Protein AF-A0A2E8TRR6-F1 (afdb_monomer_lite)

Sequence (77 aa):
MSALTEVLLTFILVSTSAYLIWTILKIRQRRLDFSADSEKEHIGEAKEPNLLMEPTSDALDEMDNLLLKAGLSLAEE

Radius of gyration: 30.31 Å; chains: 1; bounding box: 67×23×71 Å

pLDDT: mean 79.25, std 14.78, range [43.91, 97.69]

Structure (mmCIF, N/CA/C/O backbone):
data_AF-A0A2E8TRR6-F1
#
_entry.id   AF-A0A2E8TRR6-F1
#
loop_
_atom_site.group_PDB
_atom_site.id
_atom_site.type_symbol
_atom_site.label_atom_id
_atom_site.label_alt_id
_atom_site.label_comp_id
_atom_site.label_asym_id
_atom_site.label_entity_id
_atom_site.label_seq_id
_atom_site.pdbx_PDB_ins_code
_atom_site.Cartn_x
_atom_site.Cartn_y
_atom_site.Cartn_z
_atom_site.occupancy
_atom_site.B_iso_or_equiv
_atom_site.auth_seq_id
_atom_site.auth_comp_id
_atom_site.auth_asym_id
_atom_site.auth_atom_id
_atom_site.pdbx_PDB_model_num
ATOM 1 N N . MET A 1 1 ? 32.252 -2.294 -30.197 1.00 59.94 1 MET A N 1
ATOM 2 C CA . MET A 1 1 ? 31.666 -3.014 -29.044 1.00 59.94 1 MET A CA 1
ATOM 3 C C . MET A 1 1 ? 30.787 -2.126 -28.146 1.00 59.94 1 MET A C 1
ATOM 5 O O . MET A 1 1 ? 29.846 -2.672 -27.598 1.00 59.94 1 MET A O 1
ATOM 9 N N . SER A 1 2 ? 30.992 -0.795 -28.069 1.00 77.38 2 SER A N 1
ATOM 10 C CA . SER A 1 2 ? 30.204 0.130 -27.205 1.00 77.38 2 SER A CA 1
ATOM 11 C C . SER A 1 2 ? 28.707 0.260 -27.541 1.00 77.38 2 SER A C 1
ATOM 13 O O . SER A 1 2 ? 27.861 0.242 -26.653 1.00 77.38 2 SER A O 1
ATOM 15 N N . ALA A 1 3 ? 28.349 0.327 -28.827 1.00 82.31 3 ALA A N 1
ATOM 16 C CA . ALA A 1 3 ? 26.959 0.577 -29.227 1.00 82.31 3 ALA A CA 1
ATOM 17 C C . ALA A 1 3 ? 25.996 -0.558 -28.824 1.00 82.31 3 ALA A C 1
ATOM 19 O O . ALA A 1 3 ? 24.884 -0.305 -28.375 1.00 82.31 3 ALA A O 1
ATOM 20 N N . LEU A 1 4 ? 26.429 -1.821 -28.927 1.00 90.31 4 LEU A N 1
ATOM 21 C CA . LEU A 1 4 ? 25.609 -2.964 -28.505 1.00 90.31 4 LEU A CA 1
ATOM 22 C C . LEU A 1 4 ? 25.429 -3.003 -26.984 1.00 90.31 4 LEU A C 1
ATOM 24 O O . LEU A 1 4 ? 24.345 -3.330 -26.506 1.00 90.31 4 LEU A O 1
ATOM 28 N N . THR A 1 5 ? 26.465 -2.639 -26.223 1.00 93.94 5 THR A N 1
ATOM 29 C CA . THR A 1 5 ? 26.380 -2.553 -24.761 1.00 93.94 5 THR A CA 1
ATOM 30 C C . THR A 1 5 ? 25.475 -1.412 -24.302 1.00 93.94 5 THR A C 1
ATOM 32 O O . THR A 1 5 ? 24.703 -1.600 -23.368 1.00 93.94 5 THR A O 1
ATOM 35 N N . GLU A 1 6 ? 25.493 -0.264 -24.980 1.00 91.50 6 GLU A N 1
ATOM 36 C CA . GLU A 1 6 ? 24.593 0.863 -24.694 1.00 91.50 6 GLU A CA 1
ATOM 37 C C . GLU A 1 6 ? 23.125 0.512 -24.984 1.00 91.50 6 GLU A C 1
ATOM 39 O O . GLU A 1 6 ? 22.239 0.795 -24.174 1.00 91.50 6 GLU A O 1
ATOM 44 N N . VAL A 1 7 ? 22.858 -0.181 -26.096 1.00 95.44 7 VAL A N 1
ATOM 45 C CA . VAL A 1 7 ? 21.509 -0.669 -26.432 1.00 95.44 7 VAL A CA 1
ATOM 46 C C . VAL A 1 7 ? 21.023 -1.705 -25.412 1.00 95.44 7 VAL A C 1
ATOM 48 O O . VAL A 1 7 ? 19.875 -1.658 -24.976 1.00 95.44 7 VAL A O 1
ATOM 51 N N . LEU A 1 8 ? 21.893 -2.612 -24.965 1.00 96.25 8 LEU A N 1
ATOM 52 C CA . LEU A 1 8 ? 21.548 -3.576 -23.917 1.00 96.25 8 LEU A CA 1
ATOM 53 C C . LEU A 1 8 ? 21.245 -2.895 -22.579 1.00 96.25 8 LEU A C 1
ATOM 55 O O . LEU A 1 8 ? 20.247 -3.220 -21.939 1.00 96.25 8 LEU A O 1
ATOM 59 N N . LEU A 1 9 ? 22.067 -1.930 -22.163 1.00 95.38 9 LEU A N 1
ATOM 60 C CA . LEU A 1 9 ? 21.873 -1.204 -20.906 1.00 95.38 9 LEU A CA 1
ATOM 61 C C . LEU A 1 9 ? 20.588 -0.377 -20.912 1.00 95.38 9 LEU A C 1
ATOM 63 O O . LEU A 1 9 ? 19.844 -0.390 -19.932 1.00 95.38 9 LEU A O 1
ATOM 67 N N . THR A 1 10 ? 20.288 0.299 -22.021 1.00 95.75 10 THR A N 1
ATOM 68 C CA . THR A 1 10 ? 19.027 1.039 -22.169 1.00 95.75 10 THR A CA 1
ATOM 69 C C . THR A 1 10 ? 17.823 0.102 -22.142 1.00 95.75 10 THR A C 1
ATOM 71 O O . THR A 1 10 ? 16.837 0.402 -21.472 1.00 95.75 10 THR A O 1
ATOM 74 N N . PHE A 1 11 ? 17.914 -1.074 -22.765 1.00 97.06 11 PHE A N 1
ATOM 75 C CA . PHE A 1 11 ? 16.849 -2.075 -22.706 1.00 97.06 11 PHE A CA 1
ATOM 76 C C . PHE A 1 11 ? 16.620 -2.603 -21.281 1.00 97.06 11 PHE A C 1
ATOM 78 O O . PHE A 1 11 ? 15.481 -2.698 -20.817 1.00 97.06 11 PHE A O 1
ATOM 85 N N . ILE A 1 12 ? 17.697 -2.885 -20.544 1.00 97.38 12 ILE A N 1
ATOM 86 C CA . ILE A 1 12 ? 17.624 -3.290 -19.134 1.00 97.38 12 ILE A CA 1
ATOM 87 C C . ILE A 1 12 ? 16.976 -2.179 -18.299 1.00 97.38 12 ILE A C 1
ATOM 89 O O . ILE A 1 12 ? 16.069 -2.449 -17.513 1.00 97.38 12 ILE A O 1
ATOM 93 N N . LEU A 1 13 ? 17.368 -0.921 -18.502 1.00 97.19 13 LEU A N 1
ATOM 94 C CA . LEU A 1 13 ? 16.804 0.212 -17.770 1.00 97.19 13 LEU A CA 1
ATOM 95 C C . LEU A 1 13 ? 15.304 0.392 -18.044 1.00 97.19 13 LEU A C 1
ATOM 97 O O . LEU A 1 13 ? 14.520 0.577 -17.114 1.00 97.19 13 LEU A O 1
ATOM 101 N N . VAL A 1 14 ? 14.885 0.308 -19.307 1.00 97.50 14 VAL A N 1
ATOM 102 C CA . VAL A 1 14 ? 13.472 0.449 -19.689 1.00 97.50 14 VAL A CA 1
ATOM 103 C C . VAL A 1 14 ? 12.649 -0.713 -19.141 1.00 97.50 14 VAL A C 1
ATOM 105 O O . VAL A 1 14 ? 11.597 -0.487 -18.546 1.00 97.50 14 VAL A O 1
ATOM 108 N N . SER A 1 15 ? 13.135 -1.947 -19.286 1.00 97.38 15 SER A N 1
ATOM 109 C CA . SER A 1 15 ? 12.431 -3.139 -18.801 1.00 97.38 15 SER A CA 1
ATOM 110 C C . SER A 1 15 ? 12.266 -3.136 -17.278 1.00 97.38 15 SER A C 1
ATOM 112 O O . SER A 1 15 ? 11.174 -3.402 -16.778 1.00 97.38 15 SER A O 1
ATOM 114 N N . THR A 1 16 ? 13.310 -2.756 -16.536 1.00 97.69 16 THR A N 1
ATOM 115 C CA . THR A 1 16 ? 13.255 -2.638 -15.071 1.00 97.69 16 THR A CA 1
ATOM 116 C C . THR A 1 16 ? 12.334 -1.503 -14.632 1.00 97.69 16 THR A C 1
ATOM 118 O O . THR A 1 16 ? 11.507 -1.704 -13.745 1.00 97.69 16 THR A O 1
ATOM 121 N N . SER A 1 17 ? 12.390 -0.346 -15.296 1.00 97.44 17 SER A N 1
ATOM 122 C CA . SER A 1 17 ? 11.492 0.782 -15.015 1.00 97.44 17 SER A CA 1
ATOM 123 C C . SER A 1 17 ? 10.027 0.419 -15.269 1.00 97.44 17 SER A C 1
ATOM 125 O O . SER A 1 17 ? 9.172 0.655 -14.415 1.00 97.44 17 SER A O 1
ATOM 127 N N . ALA A 1 18 ? 9.729 -0.223 -16.402 1.00 97.56 18 ALA A N 1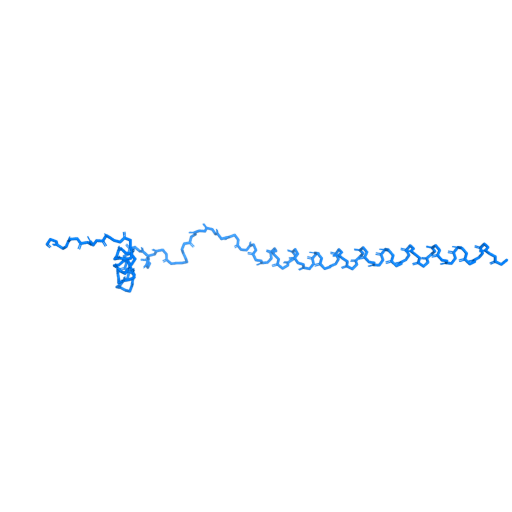
ATOM 128 C CA . ALA A 1 18 ? 8.384 -0.689 -16.728 1.00 97.56 18 ALA A CA 1
ATOM 129 C C . ALA A 1 18 ? 7.879 -1.728 -15.715 1.00 97.56 18 ALA A C 1
ATOM 131 O O . ALA A 1 18 ? 6.735 -1.651 -15.265 1.00 97.56 18 ALA A O 1
ATOM 132 N N . TYR A 1 19 ? 8.741 -2.664 -15.305 1.00 97.44 19 TYR A N 1
ATOM 133 C CA . TYR A 1 19 ? 8.414 -3.660 -14.288 1.00 97.44 19 TYR A CA 1
ATOM 134 C C . TYR A 1 19 ? 8.104 -3.017 -12.928 1.00 97.44 19 TYR A C 1
ATOM 136 O O . TYR A 1 19 ? 7.115 -3.369 -12.283 1.00 97.44 19 TYR A O 1
ATOM 144 N N . LEU A 1 20 ? 8.892 -2.029 -12.498 1.00 97.06 20 LEU A N 1
ATOM 145 C CA . LEU A 1 20 ? 8.640 -1.296 -11.255 1.00 97.06 20 LEU A CA 1
ATOM 146 C C . LEU A 1 20 ? 7.321 -0.516 -11.308 1.00 97.06 20 LEU A C 1
ATOM 148 O O . LEU A 1 20 ? 6.520 -0.603 -10.381 1.00 97.06 20 LEU A O 1
ATOM 152 N N . ILE A 1 21 ? 7.037 0.175 -12.413 1.00 96.31 21 ILE A N 1
ATOM 153 C CA . ILE A 1 21 ? 5.753 0.867 -12.596 1.00 96.31 21 ILE A CA 1
ATOM 154 C C . ILE A 1 21 ? 4.594 -0.135 -12.521 1.00 96.31 21 ILE A C 1
ATOM 156 O O . ILE A 1 21 ? 3.629 0.086 -11.788 1.00 96.31 21 ILE A O 1
ATOM 160 N N . TRP A 1 22 ? 4.700 -1.266 -13.222 1.00 96.31 22 TRP A N 1
ATOM 161 C CA . TRP A 1 22 ? 3.665 -2.298 -13.218 1.00 96.31 22 TRP A CA 1
ATOM 162 C C . TRP A 1 22 ? 3.437 -2.896 -11.825 1.00 96.31 22 TRP A C 1
ATOM 164 O O . TRP A 1 22 ? 2.292 -3.046 -11.396 1.00 96.31 22 TRP A O 1
ATOM 174 N N . THR A 1 23 ? 4.507 -3.194 -11.085 1.00 94.19 23 THR A N 1
ATOM 175 C CA . THR A 1 23 ? 4.400 -3.727 -9.717 1.00 94.19 23 THR A CA 1
ATOM 176 C C . THR A 1 23 ? 3.751 -2.729 -8.759 1.00 94.19 23 THR A C 1
ATOM 178 O O . THR A 1 23 ? 2.851 -3.119 -8.013 1.00 94.19 23 THR A O 1
ATOM 181 N N . ILE A 1 24 ? 4.116 -1.444 -8.820 1.00 93.44 24 ILE A N 1
ATOM 182 C CA . ILE A 1 24 ? 3.493 -0.385 -8.009 1.00 93.44 24 ILE A CA 1
ATOM 183 C C . ILE A 1 24 ? 2.000 -0.266 -8.333 1.00 93.44 24 ILE A C 1
ATOM 185 O O . ILE A 1 24 ? 1.167 -0.247 -7.423 1.00 93.44 24 ILE A O 1
ATOM 189 N N . LEU A 1 25 ? 1.640 -0.230 -9.619 1.00 92.00 25 LEU A N 1
ATOM 190 C CA . LEU A 1 25 ? 0.244 -0.137 -10.048 1.00 92.00 25 LEU A CA 1
ATOM 191 C C . LEU A 1 25 ? -0.569 -1.358 -9.614 1.00 92.00 25 LEU A C 1
ATOM 193 O O . LEU A 1 25 ? -1.681 -1.195 -9.120 1.00 92.00 25 LEU A O 1
ATOM 197 N N . LYS A 1 26 ? -0.004 -2.564 -9.706 1.00 89.94 26 LYS A N 1
ATOM 198 C CA . LYS A 1 26 ? -0.646 -3.801 -9.245 1.00 89.94 26 LYS A CA 1
ATOM 199 C C . LYS A 1 26 ? -0.894 -3.796 -7.734 1.00 89.94 26 LYS A C 1
ATOM 201 O O . LYS A 1 26 ? -1.941 -4.251 -7.283 1.00 89.94 26 LYS A O 1
ATOM 206 N N . ILE A 1 27 ? 0.045 -3.272 -6.942 1.00 87.00 27 ILE A N 1
ATOM 207 C CA . ILE A 1 27 ? -0.141 -3.103 -5.491 1.00 87.00 27 ILE A CA 1
ATOM 208 C C . ILE A 1 27 ? -1.238 -2.073 -5.212 1.00 87.00 27 ILE A C 1
ATOM 210 O O . ILE A 1 27 ? -2.091 -2.309 -4.357 1.00 87.00 27 ILE A O 1
ATOM 214 N N . ARG A 1 28 ? -1.243 -0.945 -5.933 1.00 83.69 28 ARG A N 1
ATOM 215 C CA . ARG A 1 28 ? -2.265 0.097 -5.780 1.00 83.69 28 ARG A CA 1
ATOM 216 C C . ARG A 1 28 ? -3.656 -0.419 -6.145 1.00 83.69 28 ARG A C 1
ATOM 218 O O . ARG A 1 28 ? -4.581 -0.190 -5.380 1.00 83.69 28 ARG A O 1
ATOM 225 N N . GLN A 1 29 ? -3.792 -1.138 -7.257 1.00 81.25 29 GLN A N 1
ATOM 226 C CA . GLN A 1 29 ? -5.058 -1.745 -7.675 1.00 81.25 29 GLN A CA 1
ATOM 227 C C . GLN A 1 29 ? -5.574 -2.732 -6.628 1.00 81.25 29 GLN A C 1
ATOM 229 O O . GLN A 1 29 ? -6.713 -2.610 -6.210 1.00 81.25 29 GLN A O 1
ATOM 234 N N . ARG A 1 30 ? -4.715 -3.603 -6.081 1.00 73.25 30 ARG A N 1
ATOM 235 C CA . ARG A 1 30 ? -5.104 -4.499 -4.975 1.00 73.25 30 ARG A CA 1
ATOM 236 C C . ARG A 1 30 ? -5.600 -3.759 -3.731 1.00 73.25 30 ARG A C 1
ATOM 238 O O . ARG A 1 30 ? -6.477 -4.259 -3.040 1.00 73.25 30 ARG A O 1
ATOM 245 N N . ARG A 1 31 ? -5.022 -2.596 -3.418 1.00 67.69 31 ARG A N 1
ATOM 246 C CA . ARG A 1 31 ? -5.477 -1.764 -2.292 1.00 67.69 31 ARG A CA 1
ATOM 247 C C . ARG A 1 31 ? -6.808 -1.082 -2.592 1.00 67.69 31 ARG A C 1
ATOM 249 O O . ARG A 1 31 ? -7.627 -0.986 -1.692 1.00 67.69 31 ARG A O 1
ATOM 256 N N . LEU A 1 32 ? -7.020 -0.638 -3.829 1.00 65.56 32 LEU A N 1
ATOM 257 C CA . LEU A 1 32 ? -8.289 -0.050 -4.256 1.00 65.56 32 LEU A CA 1
ATOM 258 C C . LEU A 1 32 ? -9.412 -1.088 -4.283 1.00 65.56 32 LEU A C 1
ATOM 260 O O . LEU A 1 32 ? -10.481 -0.791 -3.774 1.00 65.56 32 LEU A O 1
ATOM 264 N N . ASP A 1 33 ? -9.156 -2.305 -4.767 1.00 62.56 33 ASP A N 1
ATOM 265 C CA . ASP A 1 33 ? -10.135 -3.400 -4.728 1.00 62.56 33 ASP A CA 1
ATOM 266 C C . ASP A 1 33 ? -10.511 -3.764 -3.282 1.00 62.56 33 ASP A C 1
ATOM 268 O O . ASP A 1 33 ? -11.679 -3.982 -2.977 1.00 62.56 33 ASP A O 1
ATOM 272 N N . PHE A 1 34 ? -9.539 -3.763 -2.361 1.00 57.25 34 PHE A N 1
ATOM 273 C CA . PHE A 1 34 ? -9.804 -3.992 -0.936 1.00 57.25 34 PHE A CA 1
ATOM 274 C C . PHE A 1 34 ? -10.595 -2.844 -0.285 1.00 57.25 34 PHE A C 1
ATOM 276 O O . PHE A 1 34 ? -11.425 -3.080 0.588 1.00 57.25 34 PHE A O 1
ATOM 283 N N . SER A 1 35 ? -10.359 -1.599 -0.706 1.00 55.16 35 SER A N 1
ATOM 284 C CA . SER A 1 35 ? -11.139 -0.448 -0.243 1.00 55.16 35 SER A CA 1
ATOM 285 C C . SER A 1 35 ? -12.544 -0.402 -0.850 1.00 55.16 35 SER A C 1
ATOM 287 O O . SER A 1 35 ? -13.469 -0.007 -0.149 1.00 55.16 35 SER A O 1
ATOM 289 N N . ALA A 1 36 ? -12.726 -0.851 -2.093 1.00 55.84 36 ALA A N 1
ATOM 290 C CA . ALA A 1 36 ? -14.030 -0.941 -2.748 1.00 55.84 36 ALA A CA 1
ATOM 291 C C . ALA A 1 36 ? -14.934 -1.997 -2.088 1.00 55.84 36 ALA A C 1
ATOM 293 O O . ALA A 1 36 ? -16.127 -1.773 -1.935 1.00 55.84 36 ALA A O 1
ATOM 294 N N . ASP A 1 37 ? -14.370 -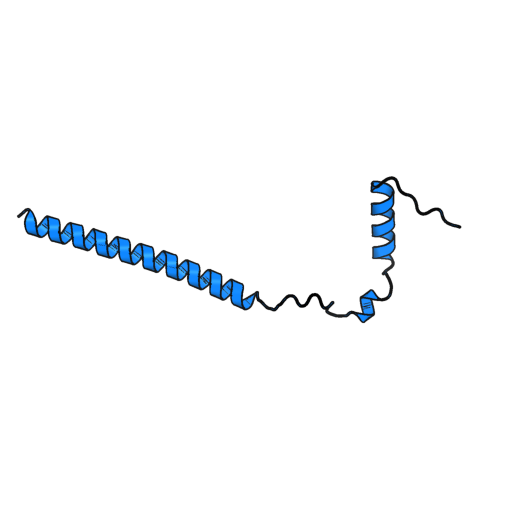3.106 -1.597 1.00 54.38 37 ASP A N 1
ATOM 295 C CA . ASP A 1 37 ? -15.131 -4.104 -0.822 1.00 54.38 37 ASP A CA 1
ATOM 296 C C . ASP A 1 37 ? -15.454 -3.618 0.614 1.00 54.38 37 ASP A C 1
ATOM 298 O O . ASP A 1 37 ? -16.369 -4.113 1.276 1.00 54.38 37 ASP A O 1
ATOM 302 N N . SER A 1 38 ? -14.729 -2.596 1.095 1.00 51.34 38 SER A N 1
ATOM 303 C CA . SER A 1 38 ? -15.029 -1.875 2.343 1.00 51.34 38 SER A CA 1
ATOM 304 C C . SER A 1 38 ? -15.973 -0.683 2.155 1.00 51.34 38 SER A C 1
ATOM 306 O O . SER A 1 38 ? -16.441 -0.119 3.141 1.00 51.34 38 SER A O 1
ATOM 308 N N . GLU A 1 39 ? -16.317 -0.341 0.911 1.00 52.03 39 GLU A N 1
ATOM 309 C CA . GLU A 1 39 ? -17.357 0.629 0.560 1.00 52.03 39 GLU A CA 1
ATOM 310 C C . GLU A 1 39 ? -18.743 -0.034 0.621 1.00 52.03 39 GLU A C 1
ATOM 312 O O . GLU A 1 39 ? -19.621 0.179 -0.209 1.00 52.03 39 GLU A O 1
ATOM 317 N N . LYS A 1 40 ? -18.988 -0.831 1.669 1.00 56.00 40 LYS A N 1
ATOM 318 C CA . LYS A 1 40 ? -20.334 -0.841 2.233 1.00 56.00 40 LYS A CA 1
ATOM 319 C C . LYS A 1 40 ? -20.508 0.538 2.830 1.00 56.00 40 LYS A C 1
ATOM 321 O O . LYS A 1 40 ? -20.085 0.773 3.959 1.00 56.00 40 LYS A O 1
ATOM 326 N N . GLU A 1 41 ? -21.032 1.431 1.997 1.00 56.97 41 GLU A N 1
ATOM 327 C CA . GLU A 1 41 ? -21.595 2.725 2.345 1.00 56.97 41 GLU A CA 1
ATOM 328 C C . GLU A 1 41 ? -22.055 2.670 3.802 1.00 56.97 41 GLU A C 1
ATOM 330 O O . GLU A 1 41 ? -22.988 1.945 4.151 1.00 56.97 41 GLU A O 1
ATOM 335 N N . HIS A 1 42 ? -21.301 3.306 4.698 1.00 55.38 42 HIS A N 1
ATOM 336 C CA . HIS A 1 42 ? -21.711 3.394 6.086 1.00 55.38 42 HIS A CA 1
ATOM 337 C C . HIS A 1 42 ? -22.877 4.378 6.093 1.00 55.38 42 HIS A C 1
ATOM 339 O O . HIS A 1 42 ? -22.672 5.581 6.213 1.00 55.38 42 HIS A O 1
ATOM 345 N N . ILE A 1 43 ? -24.092 3.857 5.894 1.00 63.44 43 ILE A N 1
ATOM 346 C CA . ILE A 1 43 ? -25.325 4.636 5.682 1.00 63.44 43 ILE A CA 1
ATOM 347 C C . ILE A 1 43 ? -25.675 5.474 6.934 1.00 63.44 43 ILE A C 1
ATOM 349 O O . ILE A 1 43 ? -26.629 6.240 6.939 1.00 63.44 43 ILE A O 1
ATOM 353 N N . GLY A 1 44 ? -24.919 5.341 8.033 1.00 64.69 44 GLY A N 1
ATOM 354 C CA . GLY A 1 44 ? -25.228 5.974 9.316 1.00 64.69 44 GLY A CA 1
ATOM 355 C C . GLY A 1 44 ? -26.500 5.415 9.959 1.00 64.69 44 GLY 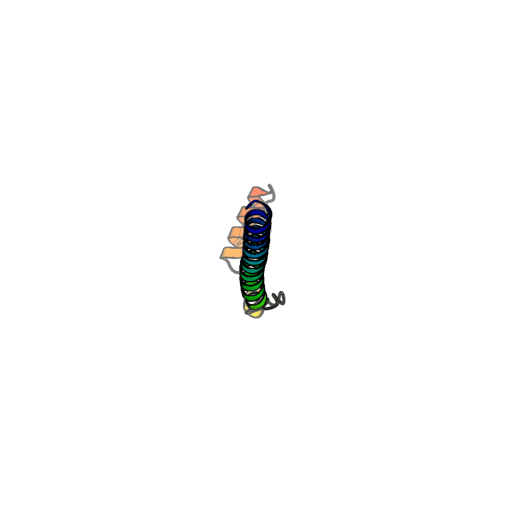A C 1
ATOM 356 O O . GLY A 1 44 ? -26.868 5.825 11.056 1.00 64.69 44 GLY A O 1
ATOM 357 N N . GLU A 1 45 ? -27.159 4.456 9.308 1.00 67.12 45 GLU A N 1
ATOM 358 C CA . GLU A 1 45 ? -28.269 3.721 9.879 1.00 67.12 45 GLU A CA 1
ATOM 359 C C . GLU A 1 45 ? -27.727 2.790 10.958 1.00 67.12 45 GLU A C 1
ATOM 361 O O . GLU A 1 45 ? -26.899 1.904 10.714 1.00 67.12 45 GL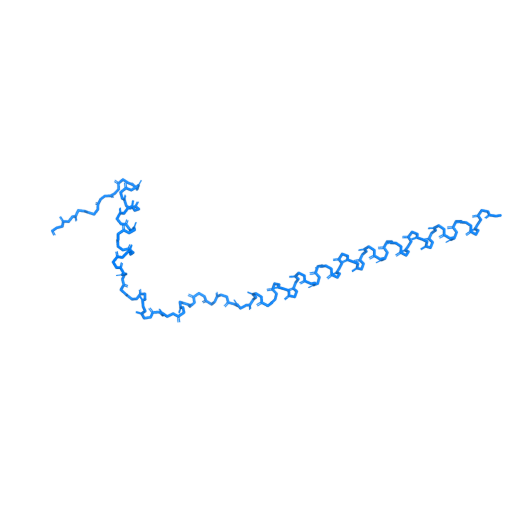U A O 1
ATOM 366 N N . ALA A 1 46 ? -28.194 3.006 12.185 1.00 67.75 46 ALA A N 1
ATOM 367 C CA . ALA A 1 46 ? -27.997 2.041 13.243 1.00 67.75 46 ALA A CA 1
ATOM 368 C C . ALA A 1 46 ? -28.560 0.695 12.782 1.00 67.75 46 ALA A C 1
ATOM 370 O O . ALA A 1 46 ? -29.703 0.615 12.339 1.00 67.75 46 ALA A O 1
ATOM 371 N N . LYS A 1 47 ? -27.761 -0.368 12.917 1.00 67.25 47 LYS A N 1
ATOM 372 C CA . LYS A 1 47 ? -28.147 -1.731 12.522 1.00 67.25 47 LYS A CA 1
ATOM 373 C C . LYS A 1 47 ? -29.491 -2.152 13.133 1.00 67.25 47 LYS A C 1
ATOM 375 O O . LYS A 1 47 ? -30.245 -2.885 12.502 1.00 67.25 47 LYS A O 1
ATOM 380 N N . GLU A 1 48 ? -29.780 -1.674 14.345 1.00 69.50 48 GLU A N 1
ATOM 381 C CA . GLU A 1 48 ? -31.025 -1.914 15.075 1.00 69.50 48 GLU A CA 1
ATOM 382 C C . GLU A 1 48 ? -31.467 -0.617 15.781 1.00 69.50 48 GLU A C 1
ATOM 384 O O . GLU A 1 48 ? -31.149 -0.404 16.951 1.00 69.50 48 GLU A O 1
ATOM 389 N N . PRO A 1 49 ? -32.186 0.286 15.088 1.00 70.00 49 PRO A N 1
ATOM 390 C CA . PRO A 1 49 ? -32.509 1.614 15.620 1.00 70.00 49 PRO A CA 1
ATOM 391 C C . PRO A 1 49 ? -33.439 1.553 16.838 1.00 70.00 49 PRO A C 1
ATOM 393 O O . PRO A 1 49 ? -33.372 2.411 17.712 1.00 70.00 49 PRO A O 1
ATOM 396 N N . ASN A 1 50 ? -34.269 0.510 16.934 1.00 74.81 50 ASN A N 1
ATOM 397 C CA . ASN A 1 50 ? -35.201 0.321 18.048 1.00 74.81 50 ASN A CA 1
ATOM 398 C C . ASN A 1 50 ? -34.487 0.075 19.386 1.00 74.81 50 ASN A C 1
ATOM 400 O O . ASN A 1 50 ? -35.020 0.441 20.425 1.00 74.81 50 ASN A O 1
ATOM 404 N N . LEU A 1 51 ? -33.284 -0.513 19.369 1.00 71.69 51 LEU A N 1
ATOM 405 C CA . LEU A 1 51 ? -32.503 -0.754 20.588 1.00 71.69 51 LEU A CA 1
ATOM 406 C C . LEU A 1 51 ? -31.825 0.510 21.130 1.00 71.69 51 LEU A C 1
ATOM 408 O O . LEU A 1 51 ? -31.350 0.505 22.257 1.00 71.69 51 LEU A O 1
ATOM 412 N N . LEU A 1 52 ? -31.769 1.579 20.332 1.00 68.44 52 LEU A N 1
ATOM 413 C CA . LEU A 1 52 ? -31.161 2.859 20.699 1.00 68.44 52 LEU A CA 1
ATOM 414 C C . LEU A 1 52 ? -32.205 3.916 21.093 1.00 68.44 52 LEU A C 1
ATOM 416 O O . LEU A 1 52 ? -31.840 5.067 21.321 1.00 68.44 52 LEU A O 1
ATOM 420 N N . MET A 1 53 ? -33.497 3.561 21.132 1.00 78.44 53 MET A N 1
ATOM 421 C CA . MET A 1 53 ? -34.564 4.492 21.526 1.00 78.44 53 MET A CA 1
ATOM 422 C C . MET A 1 53 ? -34.532 4.828 23.016 1.00 78.44 53 MET A C 1
ATOM 424 O O . MET A 1 53 ? -34.896 5.939 23.396 1.00 78.44 53 MET A O 1
ATOM 428 N N . GLU A 1 54 ? -34.079 3.891 23.845 1.00 82.50 54 GLU A N 1
ATOM 429 C CA . GLU A 1 54 ? -33.879 4.098 25.273 1.00 82.50 54 GLU A CA 1
ATOM 430 C C . GLU A 1 54 ? -32.407 3.841 25.611 1.00 82.50 54 GLU A C 1
ATOM 432 O O . GLU A 1 54 ? -31.828 2.862 25.130 1.00 82.50 54 GLU A O 1
ATOM 437 N N . PRO A 1 55 ? -31.767 4.716 26.405 1.00 78.88 55 PRO A N 1
ATOM 438 C CA . PRO A 1 55 ? -30.400 4.490 26.837 1.00 78.88 55 PRO A CA 1
ATOM 439 C C . PRO A 1 55 ? -30.342 3.257 27.743 1.00 78.88 55 PRO A C 1
ATOM 441 O O . PRO A 1 55 ? -31.137 3.100 28.669 1.00 78.88 55 PRO A O 1
ATOM 444 N N . THR A 1 56 ? -29.378 2.377 27.492 1.00 83.62 56 THR A N 1
ATOM 445 C CA . THR A 1 56 ? -29.105 1.232 28.366 1.00 83.62 56 THR A CA 1
ATOM 446 C C . THR A 1 56 ? -28.525 1.694 29.703 1.00 83.62 56 THR A C 1
ATOM 448 O O . THR A 1 56 ? -27.855 2.723 29.754 1.00 83.62 56 THR A O 1
ATOM 451 N N . SER A 1 57 ? -28.705 0.904 30.769 1.00 83.69 57 SER A N 1
ATOM 452 C CA . SER A 1 57 ? -28.132 1.187 32.103 1.00 83.69 57 SER A CA 1
ATOM 453 C C . SER A 1 57 ? -26.639 1.511 32.027 1.00 83.69 57 SER A C 1
ATOM 455 O O . SER A 1 57 ? -26.211 2.560 32.490 1.00 83.69 57 SER A O 1
ATOM 457 N N . ASP A 1 58 ? -25.873 0.681 31.320 1.00 84.38 58 ASP A N 1
ATOM 458 C CA . ASP A 1 58 ? -24.431 0.875 31.149 1.00 84.38 58 ASP A CA 1
ATOM 459 C C . ASP A 1 58 ? -24.091 2.202 30.443 1.00 84.38 58 ASP A C 1
ATOM 461 O O . ASP A 1 58 ? -23.059 2.811 30.710 1.00 84.38 58 ASP A O 1
ATOM 465 N N . ALA A 1 59 ? -24.966 2.682 29.552 1.00 85.75 59 ALA A N 1
ATOM 466 C CA . ALA A 1 59 ? -24.765 3.953 28.857 1.00 85.75 59 ALA A CA 1
ATOM 467 C C . ALA A 1 59 ? -25.050 5.154 29.771 1.00 85.75 59 ALA A C 1
ATOM 469 O O . ALA A 1 59 ? -24.414 6.196 29.620 1.00 85.75 59 ALA A O 1
ATOM 470 N N . LEU A 1 60 ? -25.978 5.009 30.722 1.00 88.12 60 LEU A N 1
ATOM 471 C CA . LEU A 1 60 ? -26.236 6.011 31.756 1.00 88.12 60 LEU A CA 1
ATOM 472 C C . LEU A 1 60 ? -25.065 6.094 32.742 1.00 88.12 60 LEU A C 1
ATOM 474 O O . LEU A 1 60 ? -24.619 7.195 33.056 1.00 88.12 60 LEU A O 1
ATOM 478 N N . ASP A 1 61 ? -24.511 4.950 33.144 1.00 87.19 61 ASP A N 1
ATOM 479 C CA . ASP A 1 61 ? -23.348 4.890 34.035 1.00 87.19 61 ASP A CA 1
ATOM 480 C C . ASP A 1 61 ? -22.095 5.493 33.373 1.00 87.19 61 ASP A C 1
ATOM 482 O O . ASP A 1 61 ? -21.351 6.264 33.984 1.00 87.19 61 ASP A O 1
ATOM 486 N N . GLU A 1 62 ? -21.855 5.198 32.092 1.00 87.12 62 GLU A N 1
ATOM 487 C CA . GLU A 1 62 ? -20.762 5.808 31.324 1.00 87.12 62 GLU A CA 1
ATOM 488 C C . GLU A 1 62 ? -20.966 7.328 31.178 1.00 87.12 62 GLU A C 1
ATOM 490 O O . GLU A 1 62 ? -20.018 8.106 31.307 1.00 87.12 62 GLU A O 1
ATOM 495 N N . MET A 1 63 ? -22.207 7.775 30.958 1.00 85.31 63 MET A N 1
ATOM 496 C CA . MET A 1 63 ? -22.544 9.197 30.880 1.00 85.31 63 MET A CA 1
ATOM 497 C C . MET A 1 63 ? -22.254 9.923 32.199 1.00 85.31 63 MET A C 1
ATOM 499 O O . MET A 1 63 ? -21.663 11.004 32.164 1.00 85.31 63 MET A O 1
ATOM 503 N N . ASP A 1 64 ? -22.602 9.338 33.346 1.00 86.44 64 ASP A N 1
ATOM 504 C CA . ASP A 1 64 ? -22.314 9.924 34.660 1.00 86.44 64 ASP A CA 1
ATOM 505 C C . ASP A 1 64 ? -20.801 10.070 34.892 1.00 86.44 64 ASP A C 1
ATOM 507 O O . ASP A 1 64 ? -20.303 11.143 35.241 1.00 86.44 64 ASP A O 1
ATOM 511 N N . ASN A 1 65 ? -20.027 9.040 34.538 1.00 87.12 65 ASN A N 1
ATOM 512 C CA . ASN A 1 65 ? -18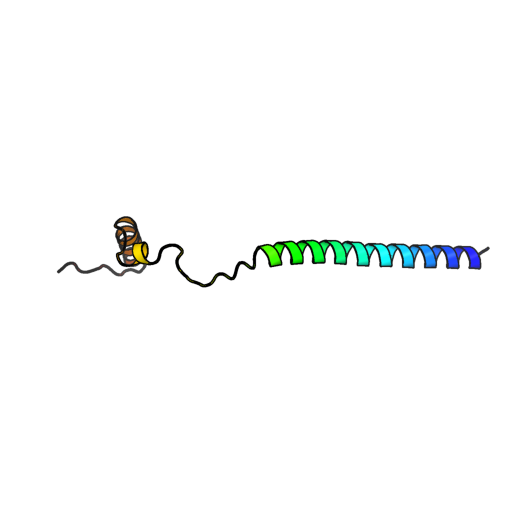.564 9.093 34.585 1.00 87.12 65 ASN A CA 1
ATOM 513 C C . ASN A 1 65 ? -17.979 10.212 33.701 1.00 87.12 65 ASN A C 1
ATOM 515 O O . ASN A 1 65 ? -17.026 10.899 34.092 1.00 87.12 65 ASN A O 1
ATOM 519 N N . LEU A 1 66 ? -18.536 10.413 32.504 1.00 88.56 66 LEU A N 1
ATOM 520 C CA . LEU A 1 66 ? -18.106 11.470 31.586 1.00 88.56 66 LEU A CA 1
ATOM 521 C C . LEU A 1 66 ? -18.457 12.868 32.106 1.00 88.56 66 LEU A C 1
ATOM 523 O O . LEU A 1 66 ? -17.642 13.786 31.975 1.00 88.56 66 LEU A O 1
ATOM 527 N N . LEU A 1 67 ? -19.630 13.030 32.717 1.00 86.19 67 LEU A N 1
ATOM 528 C CA . LEU A 1 67 ? -20.059 14.288 33.321 1.00 86.19 67 LEU A CA 1
ATOM 529 C C . LEU A 1 67 ? -19.174 14.653 34.517 1.00 86.19 67 LEU A C 1
ATOM 531 O O . LEU A 1 67 ? -18.626 15.759 34.544 1.00 86.19 67 LEU A O 1
ATOM 535 N N . LEU A 1 68 ? -18.911 13.702 35.420 1.00 84.88 68 LEU A N 1
ATOM 536 C CA . LEU A 1 68 ? -17.996 13.892 36.549 1.00 84.88 68 LEU A CA 1
ATOM 537 C C . LEU A 1 68 ? -16.599 14.317 36.082 1.00 84.88 68 LEU A C 1
ATOM 539 O O . LEU A 1 68 ? -15.996 15.235 36.643 1.00 84.88 68 LEU A O 1
ATOM 543 N N . LYS A 1 69 ? -16.095 13.706 35.003 1.00 85.31 69 LYS A N 1
ATOM 544 C CA . LYS A 1 69 ? -14.804 14.067 34.399 1.00 85.31 69 LYS A CA 1
ATOM 545 C C . LYS A 1 69 ? -14.800 15.475 33.794 1.00 85.31 69 LYS A C 1
ATOM 547 O O . LYS A 1 69 ? -13.757 16.127 33.785 1.00 85.31 69 LYS A O 1
ATOM 552 N N . ALA A 1 70 ? -15.943 15.945 33.301 1.00 85.44 70 ALA A N 1
ATOM 553 C CA . ALA A 1 70 ? -16.130 17.309 32.814 1.00 85.44 70 ALA A CA 1
ATOM 554 C C . ALA A 1 70 ? -16.380 18.332 33.944 1.00 85.44 70 ALA A C 1
ATOM 556 O O . ALA A 1 70 ? -16.484 19.526 33.665 1.00 85.44 70 ALA A O 1
ATOM 557 N N . GLY A 1 71 ? -16.452 17.890 35.206 1.00 81.06 71 GLY A N 1
ATOM 558 C CA . GLY A 1 71 ? -16.763 18.739 36.359 1.00 81.06 71 GLY A CA 1
ATOM 559 C C . GLY A 1 71 ? -18.244 19.113 36.465 1.00 81.06 71 GLY A C 1
ATOM 560 O O . GLY A 1 71 ? -18.578 20.085 37.139 1.00 81.06 71 GLY A O 1
ATOM 561 N N . LEU A 1 72 ? -19.120 18.372 35.785 1.00 75.75 72 LEU A N 1
ATOM 562 C CA . LEU A 1 72 ? -20.571 18.522 35.826 1.00 75.75 72 LEU A CA 1
ATOM 563 C C . LEU A 1 72 ? -21.150 17.355 36.636 1.00 75.75 72 LEU A C 1
ATOM 565 O O . LEU A 1 72 ? -20.780 16.210 36.415 1.00 75.75 72 LEU A O 1
ATOM 569 N N . SER A 1 73 ? -22.064 17.622 37.564 1.00 72.88 73 SER A N 1
ATOM 570 C CA . SER A 1 73 ? -22.858 16.577 38.220 1.00 72.88 73 SER A CA 1
ATOM 571 C C . SER A 1 73 ? -24.322 16.788 37.865 1.00 72.88 73 SER A C 1
ATOM 573 O O . SER A 1 73 ? -24.809 17.919 37.957 1.00 72.88 73 SER A O 1
ATOM 575 N N . LEU A 1 74 ? -25.030 15.725 37.484 1.00 65.25 74 LEU A N 1
ATOM 576 C CA . LEU A 1 74 ? -26.488 15.761 37.430 1.00 65.25 74 LEU A CA 1
ATOM 577 C C . LEU A 1 74 ? -26.990 15.979 38.861 1.00 65.25 74 LEU A C 1
ATOM 579 O O . LEU A 1 74 ? -26.770 15.150 39.737 1.00 65.25 74 LEU A O 1
ATOM 583 N N . ALA A 1 75 ? -27.582 17.143 39.125 1.00 62.78 75 ALA A N 1
ATOM 584 C CA . ALA A 1 75 ? -28.318 17.350 40.360 1.00 62.78 75 ALA A CA 1
ATOM 585 C C . ALA A 1 75 ? -29.573 16.471 40.286 1.00 62.78 75 ALA A C 1
ATOM 587 O O . ALA A 1 75 ? -30.424 16.701 39.429 1.00 62.78 75 ALA A O 1
ATOM 588 N N . GLU A 1 76 ? -29.644 15.444 41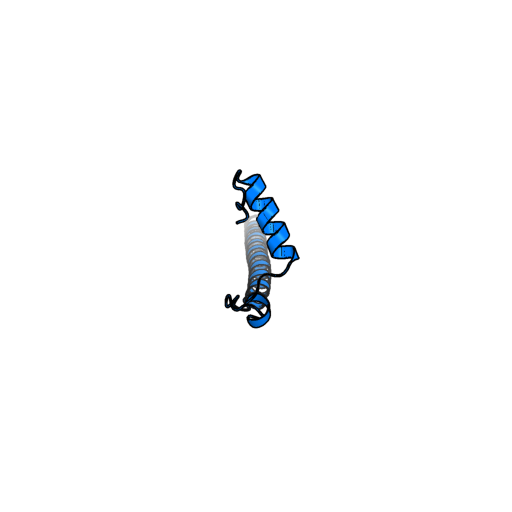.130 1.00 57.50 76 GLU A N 1
ATOM 589 C CA . GLU A 1 76 ? -30.875 14.686 41.356 1.00 57.50 76 GLU A CA 1
ATOM 590 C C . GLU A 1 76 ? -31.909 15.617 42.023 1.00 57.50 76 GLU A C 1
ATOM 592 O O . GLU A 1 76 ? -31.611 16.221 43.059 1.00 57.50 76 GLU A O 1
ATOM 597 N N . GLU A 1 77 ? -33.091 15.771 41.410 1.00 43.91 77 GLU A N 1
ATOM 598 C CA . GLU A 1 77 ? -34.311 16.274 42.073 1.00 43.91 77 GLU A CA 1
ATOM 599 C C . GLU A 1 77 ? -35.045 15.133 42.787 1.00 43.91 77 GLU A C 1
ATOM 601 O O . GLU A 1 77 ? -35.184 14.046 42.177 1.00 43.91 77 GLU A O 1
#

Secondary structure (DSSP, 8-state):
-HHHHHHHHHHHHHHHHHHHHHHHHHHHHHHHHHHHHT--------SSGGGGSS--HHHHHHHHHHHHHTT------

Foldseek 3Di:
DVVVVVVVVVVVVVVVVVVVVVVVVVVVVVVVVVVVVVPPPPVVDDPCVVVVPDDDPVRVVVVQVVCVVVVHHPDDD